Protein AF-A0A2N1RDP5-F1 (afdb_monomer)

Sequence (55 aa):
NCPGYSFSDERVCVDGNLITSRAAGCAVEFALMLVEKLVGMDERNAIAKSILFNG

Solvent-accessible surface area (backbone atoms only — not comparable to full-atom values): 3555 Å² total; per-residue (Å²): 140,62,90,96,64,84,89,75,91,58,53,56,49,77,57,93,91,50,74,51,60,46,71,78,92,22,48,68,64,42,51,39,52,51,38,31,76,75,77,26,61,68,60,26,51,52,52,34,58,76,70,73,54,86,128

Nearest PDB structures (foldseek):
  4e08-assembly1_B  TM=9.460E-01  e=1.201E-02  Drosophila melanogaster
  4n12-assembly1_A-2  TM=9.753E-01  e=2.417E-02  Homo sapiens
  4ogf-assembly1_A-2  TM=9.791E-01  e=3.198E-02  Homo sapiens
  3cyf-assembly1_A-2  TM=9.756E-01  e=3.198E-02  Homo sapiens
  3nor-assembly1_A-2  TM=7.990E-01  e=2.797E-01  Pseudomonas fluorescens

Secondary structure (DSSP, 8-state):
--TT-----SSEEEETTEEEE-TGGGHHHHHHHHHHHHT-HHHHHHHHHHTT---

Radius of gyration: 12.69 Å; Cα contacts (8 Å, |Δi|>4): 41; chains: 1; bounding box: 32×18×36 Å

Foldseek 3Di:
DDPPDDDDPDQWDDDPPDIDGDDPVSVLVSVLVVCCVPPRDVVSVVVCVVVVHDD

pLDDT: mean 93.73, std 7.62, range [55.03, 98.38]

Mean predicted aligned error: 3.43 Å

Structure (mmCIF, N/CA/C/O backbone):
data_AF-A0A2N1RDP5-F1
#
_entry.id   AF-A0A2N1RDP5-F1
#
loop_
_atom_site.group_PDB
_atom_site.id
_atom_site.type_symbol
_atom_site.label_atom_id
_atom_site.label_alt_id
_atom_site.label_comp_id
_atom_site.label_asym_id
_atom_site.label_entity_id
_atom_site.label_seq_id
_atom_site.pdbx_PDB_ins_code
_atom_site.Cartn_x
_atom_site.Cartn_y
_atom_site.Cartn_z
_atom_site.occupancy
_atom_site.B_iso_or_equiv
_atom_site.auth_seq_id
_atom_site.auth_comp_id
_atom_site.auth_asym_id
_atom_site.auth_atom_id
_atom_site.pdbx_PDB_model_num
ATOM 1 N N . ASN A 1 1 ? 19.304 6.064 -16.684 1.00 55.03 1 ASN A N 1
ATOM 2 C CA . ASN A 1 1 ? 18.295 6.302 -17.737 1.00 55.03 1 ASN A CA 1
ATOM 3 C C . ASN A 1 1 ? 17.705 4.982 -18.192 1.00 55.03 1 ASN A C 1
ATOM 5 O O . ASN A 1 1 ? 18.377 4.248 -18.900 1.00 55.03 1 ASN A O 1
ATOM 9 N N . CYS A 1 2 ? 16.491 4.677 -17.730 1.00 76.31 2 CYS A N 1
ATOM 10 C CA . CYS A 1 2 ? 15.693 3.527 -18.156 1.00 76.31 2 CYS A CA 1
ATOM 11 C C . CYS A 1 2 ? 14.572 4.058 -19.073 1.00 76.31 2 CYS A C 1
ATOM 13 O O . CYS A 1 2 ? 13.626 4.658 -18.562 1.00 76.31 2 CYS A O 1
ATOM 15 N N . PRO A 1 3 ? 14.711 3.983 -20.409 1.00 83.88 3 PRO A N 1
ATOM 16 C CA . PRO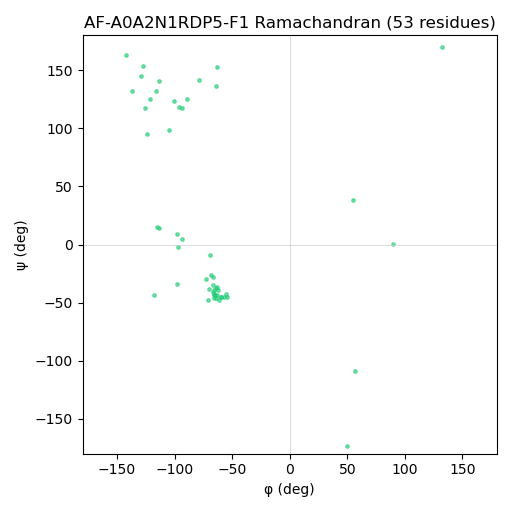 A 1 3 ? 13.714 4.529 -21.327 1.00 83.88 3 PRO A CA 1
ATOM 17 C C . PRO A 1 3 ? 12.373 3.796 -21.179 1.00 83.88 3 PRO A C 1
ATOM 19 O O . PRO A 1 3 ? 12.344 2.574 -21.085 1.00 83.88 3 PRO A O 1
ATOM 22 N N . GLY A 1 4 ? 11.272 4.552 -21.151 1.00 86.12 4 GLY A N 1
ATOM 23 C CA . GLY A 1 4 ? 9.924 4.020 -20.904 1.00 86.12 4 GLY A CA 1
ATOM 24 C C . GLY A 1 4 ? 9.508 3.984 -19.429 1.00 86.12 4 GLY A C 1
ATOM 25 O O . GLY A 1 4 ? 8.391 3.576 -19.137 1.00 86.12 4 GLY A O 1
ATOM 26 N N . TYR A 1 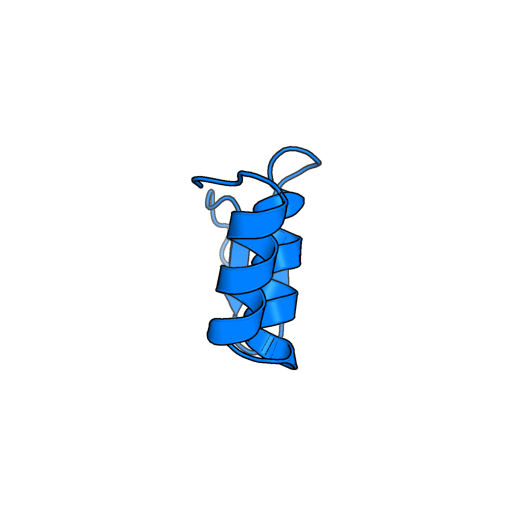5 ? 10.369 4.436 -18.512 1.00 87.56 5 TYR A N 1
ATOM 27 C CA . TYR A 1 5 ? 10.050 4.581 -17.093 1.00 87.56 5 TYR A CA 1
ATOM 28 C C . TYR A 1 5 ? 10.116 6.050 -16.666 1.00 87.56 5 TYR A C 1
ATOM 30 O O . TYR A 1 5 ? 11.109 6.734 -16.930 1.00 87.56 5 TYR A O 1
ATOM 38 N N . SER A 1 6 ? 9.087 6.511 -15.960 1.00 90.00 6 SER A N 1
ATOM 39 C CA . SER A 1 6 ? 9.061 7.824 -15.312 1.00 90.00 6 SER A CA 1
ATOM 40 C C . SER A 1 6 ? 9.359 7.656 -13.827 1.00 90.00 6 SER A C 1
ATOM 42 O O . SER A 1 6 ? 8.683 6.899 -13.135 1.00 90.00 6 SER A O 1
ATOM 44 N N . PHE A 1 7 ? 10.385 8.347 -13.330 1.00 91.56 7 PHE A N 1
ATOM 45 C CA . PHE A 1 7 ? 10.694 8.342 -11.902 1.00 91.56 7 PHE A CA 1
ATOM 46 C C . PHE A 1 7 ? 9.743 9.284 -11.160 1.00 91.56 7 PHE A C 1
ATOM 48 O O . PHE A 1 7 ? 9.426 10.360 -11.663 1.00 91.56 7 PHE A O 1
ATOM 55 N N . SER A 1 8 ? 9.312 8.879 -9.968 1.00 91.00 8 SER A N 1
ATOM 56 C CA . SER A 1 8 ? 8.435 9.663 -9.100 1.00 91.00 8 SER A CA 1
ATOM 57 C C . SER A 1 8 ? 9.029 9.738 -7.696 1.00 91.00 8 SER A C 1
ATOM 59 O O . SER A 1 8 ? 9.662 8.792 -7.222 1.00 91.00 8 SER A O 1
ATOM 61 N N . ASP A 1 9 ? 8.823 10.880 -7.042 1.00 92.38 9 ASP A N 1
ATOM 62 C CA . ASP A 1 9 ? 9.231 11.137 -5.659 1.00 92.38 9 ASP A CA 1
ATOM 63 C C . ASP A 1 9 ? 8.122 10.844 -4.637 1.00 92.38 9 ASP A C 1
ATOM 65 O O . ASP A 1 9 ? 8.297 11.079 -3.435 1.00 92.38 9 ASP A O 1
ATOM 69 N N . GLU A 1 10 ? 6.987 10.312 -5.091 1.00 94.38 10 GLU A N 1
ATOM 70 C CA . GLU A 1 10 ? 5.900 9.885 -4.217 1.00 94.38 10 GLU A CA 1
ATOM 71 C C . GLU A 1 10 ? 6.335 8.740 -3.292 1.00 94.38 10 GLU A C 1
ATOM 73 O O . GLU A 1 10 ? 7.237 7.951 -3.584 1.00 94.38 10 GLU A O 1
ATOM 78 N N . ARG A 1 11 ? 5.681 8.640 -2.130 1.00 95.31 11 ARG A N 1
ATOM 79 C CA . ARG A 1 11 ? 5.956 7.575 -1.151 1.00 95.31 11 ARG A CA 1
ATOM 80 C C . ARG A 1 11 ? 5.589 6.197 -1.695 1.00 95.31 11 ARG A C 1
ATOM 82 O O . ARG A 1 11 ? 6.329 5.239 -1.464 1.00 95.31 11 ARG A O 1
ATOM 89 N N . VAL A 1 12 ? 4.475 6.128 -2.422 1.00 96.12 12 VAL A N 1
ATOM 90 C CA . VAL A 1 12 ? 3.963 4.947 -3.121 1.00 96.12 12 VAL A CA 1
ATOM 91 C C . VAL A 1 12 ? 3.476 5.392 -4.495 1.00 96.12 12 VAL A C 1
ATOM 93 O O . VAL A 1 12 ? 2.751 6.373 -4.579 1.00 96.12 12 VAL A O 1
ATOM 96 N N 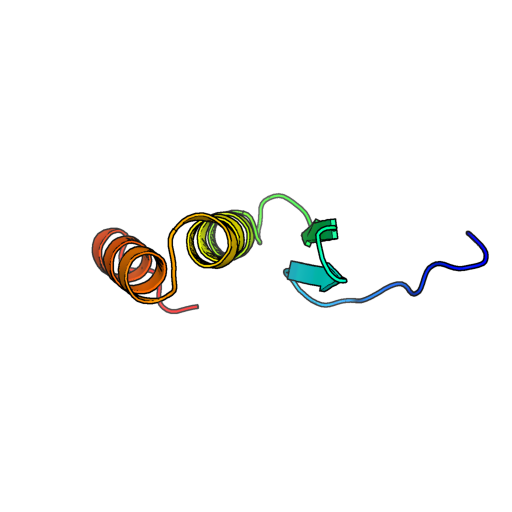. CYS A 1 13 ? 3.866 4.679 -5.547 1.00 96.69 13 CYS A N 1
ATOM 97 C CA . CYS A 1 13 ? 3.415 4.900 -6.920 1.00 96.69 13 CYS A CA 1
ATOM 98 C C . CYS A 1 13 ? 2.587 3.700 -7.377 1.00 96.69 13 CYS A C 1
ATOM 100 O O . CYS A 1 13 ? 2.943 2.554 -7.089 1.00 96.69 13 CYS A O 1
ATOM 102 N N . VAL A 1 14 ? 1.512 3.956 -8.121 1.00 95.88 14 VAL A N 1
ATOM 103 C CA . VAL A 1 14 ? 0.644 2.920 -8.690 1.00 95.88 14 VAL A CA 1
ATOM 104 C C . VAL A 1 14 ? 0.526 3.150 -10.191 1.00 95.88 14 VAL A C 1
ATOM 106 O O . VAL A 1 14 ? -0.023 4.162 -10.617 1.00 95.88 14 VAL A O 1
ATOM 109 N N . ASP A 1 15 ? 0.991 2.188 -10.981 1.00 94.62 15 ASP A N 1
ATOM 110 C CA . ASP A 1 15 ? 0.813 2.150 -12.432 1.00 94.62 15 ASP A CA 1
ATOM 111 C C . ASP A 1 15 ? 0.147 0.826 -12.829 1.00 94.62 15 ASP A C 1
ATOM 113 O O . ASP A 1 15 ? 0.784 -0.226 -12.925 1.00 94.62 15 ASP A O 1
ATOM 117 N N . GLY A 1 16 ? -1.181 0.854 -12.969 1.00 92.69 16 GLY A N 1
ATOM 118 C CA . GLY A 1 16 ? -1.985 -0.347 -13.185 1.00 92.69 16 GLY A CA 1
ATOM 119 C C . GLY A 1 16 ? -1.774 -1.384 -12.075 1.00 92.69 16 GLY A C 1
ATOM 120 O O . GLY A 1 16 ? -2.214 -1.186 -10.943 1.00 92.69 16 GLY A O 1
ATOM 121 N N . ASN A 1 17 ? -1.097 -2.485 -12.418 1.00 94.44 17 ASN A N 1
ATOM 122 C CA . ASN A 1 17 ? -0.773 -3.590 -11.507 1.00 94.44 17 ASN A CA 1
ATOM 123 C C . ASN A 1 17 ? 0.649 -3.506 -10.919 1.00 94.44 17 ASN A C 1
ATOM 125 O O . ASN A 1 17 ? 1.036 -4.371 -10.135 1.00 94.44 17 ASN A O 1
ATOM 129 N N . LEU A 1 18 ? 1.443 -2.506 -11.308 1.00 94.88 18 LEU A N 1
ATOM 130 C CA . LEU A 1 18 ? 2.769 -2.262 -10.754 1.00 94.88 18 LEU A CA 1
ATOM 131 C C . LEU A 1 18 ? 2.655 -1.253 -9.613 1.00 94.88 18 LEU A C 1
ATOM 133 O O . LEU A 1 18 ? 2.264 -0.106 -9.818 1.00 94.88 18 LEU A O 1
ATOM 137 N N . ILE A 1 19 ? 3.015 -1.683 -8.407 1.00 96.69 19 ILE A N 1
ATOM 138 C CA . ILE A 1 19 ? 3.009 -0.831 -7.217 1.00 96.69 19 ILE A CA 1
ATOM 139 C C . ILE A 1 19 ? 4.427 -0.802 -6.661 1.00 96.69 19 ILE A C 1
ATOM 141 O O . ILE A 1 19 ? 5.015 -1.850 -6.390 1.00 96.69 19 ILE A O 1
ATOM 145 N N . THR A 1 20 ? 4.982 0.394 -6.492 1.00 95.88 20 THR A N 1
ATOM 146 C CA . THR A 1 20 ? 6.329 0.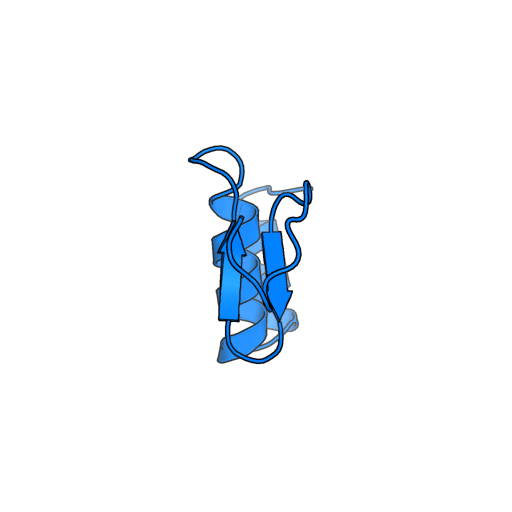610 -5.946 1.00 95.88 20 THR A CA 1
ATOM 147 C C . THR A 1 20 ? 6.275 1.600 -4.789 1.00 95.88 20 THR A C 1
ATOM 149 O O . THR A 1 20 ? 5.366 2.422 -4.702 1.00 95.88 20 THR A O 1
ATOM 152 N N . SER A 1 21 ? 7.232 1.522 -3.866 1.00 96.62 21 SER A N 1
ATOM 153 C CA . SER A 1 21 ? 7.342 2.459 -2.745 1.00 96.62 21 SER A CA 1
ATOM 154 C C . SER A 1 21 ? 8.795 2.793 -2.435 1.00 96.62 21 SER A C 1
ATOM 156 O O . SER A 1 21 ? 9.721 2.100 -2.869 1.00 96.62 21 SER A O 1
ATOM 158 N N . ARG A 1 22 ? 9.010 3.882 -1.692 1.00 95.50 22 ARG A N 1
ATOM 159 C CA . ARG A 1 22 ? 10.355 4.314 -1.292 1.00 95.50 22 ARG A CA 1
ATOM 160 C C . ARG A 1 22 ? 10.723 3.817 0.099 1.00 95.50 22 ARG A C 1
ATOM 162 O O . ARG A 1 22 ? 10.157 4.285 1.082 1.00 95.50 22 ARG A O 1
ATOM 169 N N . ALA A 1 23 ? 11.778 3.007 0.178 1.00 93.12 23 ALA A N 1
ATOM 170 C CA . ALA A 1 23 ? 12.457 2.612 1.418 1.00 93.12 23 ALA A CA 1
ATOM 171 C C . ALA A 1 23 ? 11.516 2.103 2.541 1.00 93.12 23 ALA A C 1
ATOM 173 O O . ALA A 1 23 ? 10.319 1.900 2.361 1.00 93.12 23 ALA A O 1
ATOM 174 N N . A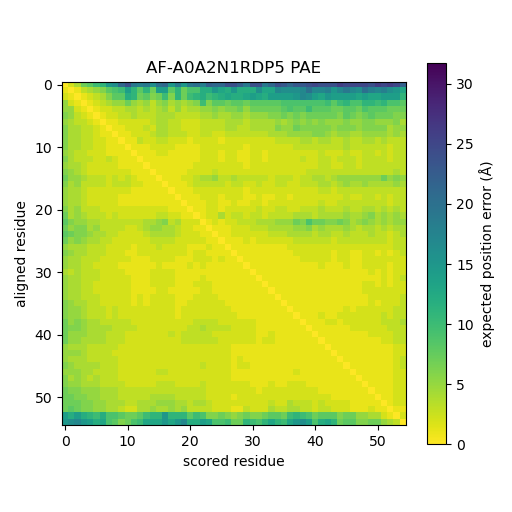LA A 1 24 ? 12.061 1.861 3.735 1.00 93.44 24 ALA A N 1
ATOM 175 C CA . ALA A 1 24 ? 11.279 1.333 4.857 1.00 93.44 24 ALA A CA 1
ATOM 176 C C . ALA A 1 24 ? 10.236 2.332 5.400 1.00 93.44 24 ALA A C 1
ATOM 178 O O . ALA A 1 24 ? 9.216 1.928 5.950 1.00 93.44 24 ALA A O 1
ATOM 179 N N . GLY A 1 25 ? 10.467 3.638 5.226 1.00 94.06 25 GLY A N 1
ATOM 180 C CA . GLY A 1 25 ? 9.593 4.690 5.751 1.00 94.06 25 GLY A CA 1
ATOM 181 C C . GLY A 1 25 ? 8.223 4.795 5.076 1.00 94.06 25 GLY A C 1
ATOM 182 O O . GLY A 1 25 ? 7.396 5.553 5.566 1.00 94.06 25 GLY A O 1
ATOM 183 N N . CYS A 1 26 ? 7.984 4.079 3.973 1.00 94.94 26 CYS A N 1
ATOM 184 C CA . CYS A 1 26 ? 6.695 4.052 3.269 1.00 94.94 26 CYS A CA 1
ATOM 185 C C . CYS A 1 26 ? 6.015 2.674 3.348 1.00 94.94 26 CYS A C 1
ATOM 187 O O . CYS A 1 26 ? 5.126 2.368 2.554 1.00 94.94 26 CYS A O 1
ATOM 189 N N . ALA A 1 27 ? 6.482 1.796 4.246 1.00 96.44 27 ALA A N 1
ATOM 190 C CA . ALA A 1 27 ? 6.024 0.412 4.311 1.00 96.44 27 ALA A CA 1
ATOM 191 C C . ALA A 1 27 ? 4.536 0.298 4.668 1.00 96.44 27 ALA A C 1
ATOM 193 O O . ALA A 1 27 ? 3.845 -0.559 4.119 1.00 96.44 27 ALA A O 1
ATOM 194 N N . VAL A 1 28 ? 4.036 1.166 5.556 1.00 97.00 28 VAL A N 1
ATOM 195 C CA . VAL A 1 28 ? 2.628 1.147 5.974 1.00 97.00 28 VAL A CA 1
ATOM 196 C C . VAL A 1 28 ? 1.734 1.622 4.835 1.00 97.00 28 VAL A C 1
ATOM 198 O O . VAL A 1 28 ? 0.778 0.935 4.489 1.00 97.00 28 VAL A O 1
ATOM 201 N N . GLU A 1 29 ? 2.080 2.734 4.187 1.00 96.88 29 GLU A N 1
ATOM 202 C CA . GLU A 1 29 ? 1.377 3.246 3.010 1.00 96.88 29 GLU A CA 1
ATOM 203 C C . GLU A 1 29 ? 1.342 2.200 1.890 1.00 96.88 29 GLU A C 1
ATOM 205 O O . GLU A 1 29 ? 0.292 1.948 1.303 1.00 96.88 29 GLU A O 1
ATOM 210 N N . PHE A 1 30 ? 2.474 1.540 1.627 1.00 97.44 30 PHE A N 1
ATOM 211 C CA . PHE A 1 30 ? 2.576 0.504 0.603 1.00 97.44 30 PHE A CA 1
ATOM 212 C C . PHE A 1 30 ? 1.695 -0.710 0.917 1.00 97.44 30 PHE A C 1
ATOM 214 O O . PHE A 1 30 ? 0.957 -1.176 0.051 1.00 97.44 30 PHE A O 1
ATOM 221 N N . ALA A 1 31 ? 1.723 -1.196 2.161 1.00 97.69 31 ALA A N 1
ATOM 222 C CA . ALA A 1 31 ? 0.882 -2.309 2.589 1.00 97.69 31 ALA A CA 1
ATOM 223 C C . ALA A 1 31 ? -0.611 -1.963 2.500 1.00 97.69 31 ALA A C 1
ATOM 225 O O . ALA A 1 31 ? -1.395 -2.757 1.984 1.00 97.69 31 ALA A O 1
ATOM 226 N N . LEU A 1 32 ? -1.006 -0.766 2.942 1.00 97.75 32 LEU A N 1
ATOM 227 C CA . LEU A 1 32 ? -2.390 -0.303 2.849 1.00 97.75 32 LEU A CA 1
ATOM 228 C C . LEU A 1 32 ? -2.854 -0.193 1.390 1.00 97.75 32 LEU A C 1
ATOM 230 O O . LEU A 1 32 ? -3.970 -0.609 1.089 1.00 97.75 32 LEU A O 1
ATOM 234 N N . MET A 1 33 ? -1.995 0.269 0.475 1.00 97.38 33 MET A N 1
ATOM 235 C CA . MET A 1 33 ? -2.319 0.280 -0.956 1.00 97.38 33 MET A CA 1
ATOM 236 C C . MET A 1 33 ? -2.533 -1.127 -1.526 1.00 97.38 33 MET A C 1
ATOM 238 O O . MET A 1 33 ? -3.416 -1.320 -2.361 1.00 97.38 33 MET A O 1
ATOM 242 N N . LEU A 1 34 ? -1.770 -2.127 -1.073 1.00 97.88 34 LEU A N 1
ATOM 243 C CA . LEU A 1 34 ? -1.986 -3.520 -1.478 1.00 97.88 34 LEU A CA 1
ATOM 244 C C . LEU A 1 34 ? -3.332 -4.052 -0.977 1.00 97.88 34 LEU A C 1
ATOM 246 O O . LEU A 1 34 ? -4.055 -4.686 -1.743 1.00 97.88 34 LEU A O 1
ATOM 250 N N . VAL A 1 35 ? -3.692 -3.766 0.277 1.00 98.12 35 VAL A N 1
ATOM 251 C CA . VAL A 1 35 ? -5.004 -4.144 0.829 1.00 98.12 35 VAL A CA 1
ATOM 252 C C . VAL A 1 35 ? -6.129 -3.508 0.016 1.00 98.12 35 VAL A C 1
ATOM 254 O O . VAL A 1 35 ? -7.074 -4.197 -0.364 1.00 98.12 35 VAL A O 1
ATOM 257 N N . GLU A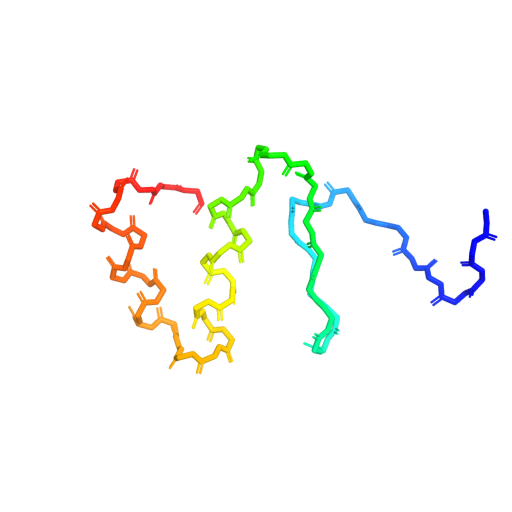 1 36 ? -6.010 -2.223 -0.316 1.00 97.31 36 GLU A N 1
ATOM 258 C CA . GLU A 1 36 ? -7.006 -1.526 -1.131 1.00 97.31 36 GLU A CA 1
ATOM 259 C C . GLU A 1 36 ? -7.177 -2.174 -2.511 1.00 97.31 36 GLU A C 1
ATOM 261 O O . GLU A 1 36 ? -8.304 -2.399 -2.948 1.00 97.31 36 GLU A O 1
ATOM 266 N N . LYS A 1 37 ? -6.072 -2.510 -3.189 1.00 97.31 37 LYS A N 1
ATOM 267 C CA . LYS A 1 37 ? -6.108 -3.093 -4.539 1.00 97.31 37 LYS A CA 1
ATOM 268 C C . LYS A 1 37 ? -6.586 -4.541 -4.581 1.00 97.31 37 LYS A C 1
ATOM 270 O O . LYS A 1 37 ? -7.145 -4.945 -5.597 1.00 97.31 37 LYS A O 1
ATOM 275 N N . LEU A 1 38 ? -6.349 -5.317 -3.526 1.00 97.69 38 LEU A N 1
ATOM 276 C CA . LEU A 1 38 ? -6.659 -6.749 -3.496 1.00 97.69 38 LEU A CA 1
ATOM 277 C C . LEU A 1 38 ? -7.988 -7.070 -2.808 1.00 97.69 38 LEU A C 1
ATOM 279 O O . LEU A 1 38 ? -8.653 -8.026 -3.196 1.00 97.69 38 LEU A O 1
ATOM 283 N N . VAL A 1 39 ? -8.357 -6.303 -1.782 1.00 98.06 39 VAL A N 1
ATOM 284 C CA . VAL A 1 39 ? -9.521 -6.581 -0.926 1.00 98.06 39 VAL A CA 1
ATOM 285 C C . VAL A 1 39 ? -10.555 -5.466 -1.024 1.00 98.06 39 VAL A C 1
ATOM 287 O O . VAL A 1 39 ? -11.746 -5.740 -1.144 1.00 98.06 39 VAL A O 1
ATOM 290 N N . GLY A 1 40 ? -10.103 -4.213 -1.010 1.00 98.06 40 GLY A N 1
ATOM 291 C CA . GLY A 1 40 ? -10.961 -3.044 -1.154 1.00 98.06 40 GLY A CA 1
ATOM 292 C C . GLY A 1 40 ? -10.694 -1.961 -0.114 1.00 98.06 40 GLY A C 1
ATOM 293 O O . GLY A 1 40 ? -9.967 -2.141 0.866 1.00 98.06 40 GLY A O 1
ATOM 294 N N . MET A 1 41 ? -11.311 -0.805 -0.347 1.00 97.56 41 MET A N 1
ATOM 295 C CA . MET A 1 41 ? -11.069 0.414 0.427 1.00 97.56 41 MET A CA 1
ATOM 296 C C . MET A 1 41 ? -11.533 0.311 1.887 1.00 97.56 41 MET A C 1
ATOM 298 O O . MET A 1 41 ? -10.881 0.850 2.782 1.00 97.56 41 MET A O 1
ATOM 302 N N . ASP A 1 42 ? -12.631 -0.400 2.146 1.00 98.19 42 ASP A N 1
ATOM 303 C CA . ASP A 1 42 ? -13.175 -0.550 3.500 1.00 98.19 42 ASP A CA 1
ATOM 304 C C . ASP A 1 42 ? -12.212 -1.316 4.414 1.00 98.19 42 ASP A C 1
ATOM 306 O O . ASP A 1 42 ? -11.935 -0.870 5.530 1.00 98.19 42 ASP A O 1
ATOM 310 N N . GLU A 1 43 ? -11.622 -2.405 3.911 1.00 98.38 43 GLU A N 1
ATOM 311 C CA . GLU A 1 43 ? -10.631 -3.191 4.653 1.00 98.38 43 GLU A CA 1
ATOM 312 C C . GLU A 1 43 ? -9.351 -2.381 4.894 1.00 98.38 43 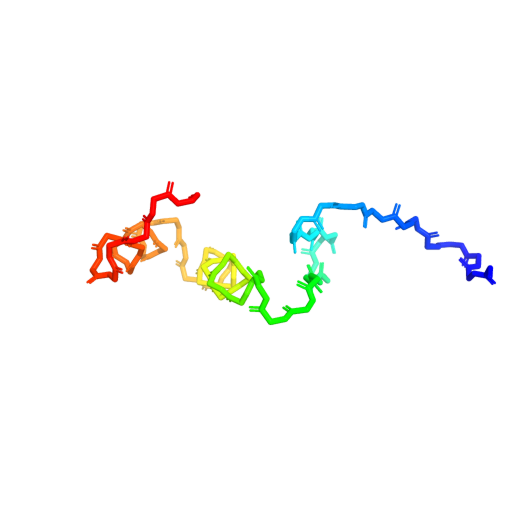GLU A C 1
ATOM 314 O O . GLU A 1 43 ? -8.832 -2.338 6.012 1.00 98.38 43 GLU A O 1
ATOM 319 N N . ARG A 1 44 ? -8.880 -1.643 3.878 1.00 98.12 44 ARG A N 1
ATOM 320 C CA . ARG A 1 44 ? -7.742 -0.723 4.021 1.00 98.12 44 ARG A CA 1
ATOM 321 C C . ARG A 1 44 ? -7.978 0.279 5.153 1.00 98.12 44 ARG A C 1
ATOM 323 O O . ARG A 1 44 ? -7.090 0.502 5.976 1.00 98.12 44 ARG A O 1
ATOM 330 N N . ASN A 1 45 ? -9.170 0.872 5.219 1.00 97.75 45 ASN A N 1
ATOM 331 C CA . ASN A 1 45 ? -9.519 1.860 6.241 1.00 97.75 45 ASN A CA 1
ATOM 332 C C . ASN A 1 45 ? -9.653 1.235 7.639 1.00 97.75 45 ASN A C 1
ATOM 334 O O . ASN A 1 45 ? -9.225 1.844 8.624 1.00 97.75 45 ASN A O 1
ATOM 338 N N . ALA A 1 46 ? -10.209 0.024 7.735 1.00 98.19 46 ALA A N 1
ATOM 339 C CA . ALA A 1 46 ? -10.306 -0.718 8.989 1.00 98.19 46 ALA A CA 1
ATOM 340 C C . ALA A 1 46 ? -8.916 -1.015 9.576 1.00 98.19 46 ALA A C 1
ATOM 342 O O . ALA A 1 46 ? -8.669 -0.711 10.747 1.00 98.19 46 ALA A O 1
ATOM 343 N N . ILE A 1 47 ? -7.989 -1.513 8.749 1.00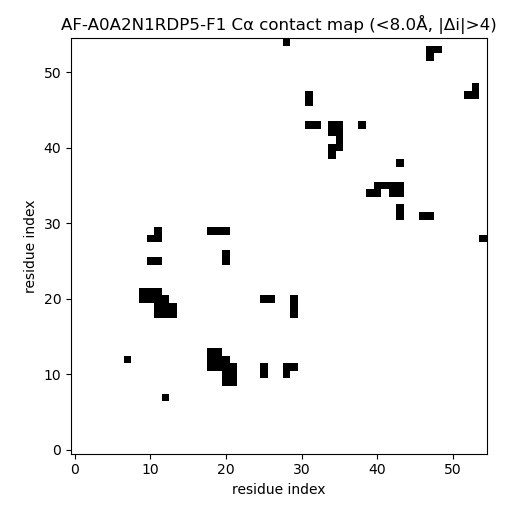 98.00 47 ILE A N 1
ATOM 344 C CA . ILE A 1 47 ? -6.612 -1.814 9.165 1.00 98.00 47 ILE A CA 1
ATOM 345 C C . ILE A 1 47 ? -5.860 -0.536 9.547 1.00 98.00 47 ILE A C 1
ATOM 347 O O . ILE A 1 47 ? -5.232 -0.494 10.605 1.00 98.00 47 ILE A O 1
ATOM 351 N N . ALA A 1 48 ? -5.948 0.529 8.740 1.00 98.00 48 ALA A N 1
ATOM 352 C CA . ALA A 1 48 ? -5.294 1.804 9.053 1.00 98.00 48 ALA A CA 1
ATOM 353 C C . ALA A 1 48 ? -5.723 2.331 10.434 1.00 98.00 48 ALA A C 1
ATOM 355 O O . ALA A 1 48 ? -4.887 2.734 11.246 1.00 98.00 48 ALA A O 1
ATOM 356 N N . LYS A 1 49 ? -7.022 2.237 10.743 1.00 97.75 49 LYS A N 1
ATOM 357 C CA . LYS A 1 49 ? -7.565 2.631 12.044 1.00 97.75 49 LYS A CA 1
ATOM 358 C C . LYS A 1 49 ? -7.078 1.730 13.182 1.00 97.75 49 LYS A C 1
ATOM 360 O O . LYS A 1 49 ? -6.770 2.248 14.253 1.00 97.75 49 LYS A O 1
ATOM 365 N N . SER A 1 50 ? -6.991 0.411 12.981 1.00 97.94 50 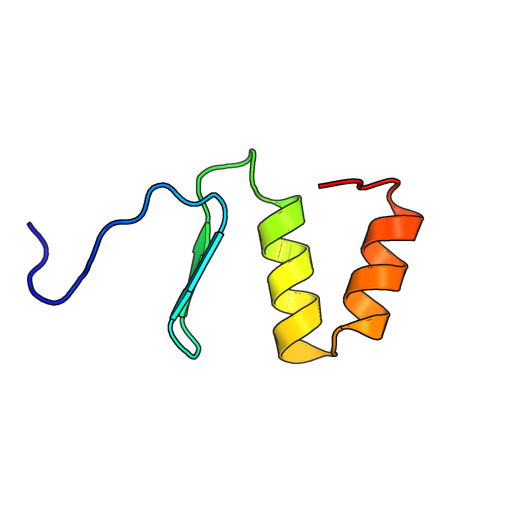SER A N 1
ATOM 366 C CA . SER A 1 50 ? -6.569 -0.521 14.039 1.00 97.94 50 SER A CA 1
ATOM 367 C C . SER A 1 50 ? -5.114 -0.335 14.463 1.00 97.94 50 SER A C 1
ATOM 369 O O . SER A 1 50 ? -4.773 -0.619 15.608 1.00 97.94 50 SER A O 1
ATOM 371 N N . ILE A 1 51 ? -4.264 0.153 13.556 1.00 97.38 51 ILE A N 1
ATOM 372 C CA . ILE A 1 51 ? -2.844 0.419 13.829 1.00 97.38 51 ILE A CA 1
ATOM 373 C C . ILE A 1 51 ? -2.553 1.895 14.149 1.00 97.38 51 ILE A C 1
ATOM 375 O O . ILE A 1 51 ? -1.387 2.274 14.223 1.00 97.38 51 ILE A O 1
ATOM 379 N N . LEU A 1 52 ? -3.591 2.724 14.336 1.00 96.88 52 LEU A N 1
ATOM 380 C CA . LEU A 1 52 ? -3.478 4.167 14.600 1.00 96.88 52 LEU A CA 1
ATOM 381 C C . LEU A 1 52 ? -2.655 4.912 13.534 1.00 96.88 52 LEU A C 1
ATOM 383 O O . LEU A 1 52 ? -1.868 5.807 13.842 1.00 96.88 52 LEU A O 1
ATOM 387 N N . PHE A 1 53 ? -2.821 4.521 12.271 1.00 95.50 53 PHE A N 1
ATOM 388 C CA . PHE A 1 53 ? -2.170 5.182 11.151 1.00 95.50 53 PHE A CA 1
ATOM 389 C C . PHE A 1 53 ? -3.038 6.331 10.624 1.00 95.50 53 PHE A C 1
ATOM 391 O O . PHE A 1 53 ? -4.197 6.136 10.260 1.00 95.50 53 PHE A O 1
ATOM 398 N N . ASN A 1 54 ? -2.454 7.530 10.567 1.00 81.44 54 ASN A N 1
ATOM 399 C CA . ASN A 1 54 ? -3.109 8.778 10.152 1.00 81.44 54 ASN A CA 1
ATOM 400 C C . ASN A 1 54 ? -2.518 9.375 8.859 1.00 81.44 54 ASN A C 1
ATOM 402 O O . ASN A 1 54 ? -2.727 10.560 8.598 1.00 81.44 54 ASN A O 1
ATOM 406 N N . GLY A 1 55 ? -1.733 8.593 8.108 1.00 70.19 55 GLY A N 1
ATOM 407 C CA . GLY A 1 55 ? -1.061 9.043 6.884 1.00 70.19 55 GLY A CA 1
ATOM 408 C C . GLY A 1 55 ? -1.925 9.017 5.633 1.00 70.19 55 GLY A C 1
ATOM 409 O O . GLY A 1 55 ? -2.959 8.304 5.610 1.00 70.19 55 GLY A O 1
#